Protein AF-A0A379TM44-F1 (afdb_monomer)

InterPro domains:
  IPR007450 Outer membrane protein assembly factor BamE domain [PF04355] (35-67)
  IPR026592 Outer membrane protein assembly factor BamE [MF_00925] (4-81)
  IPR026592 Outer membrane protein assembly factor BamE [PTHR37482] (1-67)
  IPR037873 BamE-like [G3DSA:3.30.1450.10] (34-70)

Structure (mmCIF, N/CA/C/O backbone):
data_AF-A0A379TM44-F1
#
_entry.id   AF-A0A379TM44-F1
#
loop_
_atom_site.group_PDB
_atom_site.id
_atom_site.type_symbol
_atom_site.label_atom_id
_atom_site.label_alt_id
_atom_site.label_comp_id
_atom_site.label_asym_id
_atom_site.label_entity_id
_atom_site.label_seq_id
_atom_site.pdbx_PDB_ins_code
_atom_site.Cartn_x
_atom_site.Cartn_y
_atom_site.Cartn_z
_atom_site.occupancy
_atom_site.B_iso_or_equiv
_atom_site.auth_seq_id
_atom_site.auth_comp_id
_atom_site.auth_asym_id
_atom_site.auth_atom_id
_atom_site.pdbx_PDB_model_num
ATOM 1 N N . MET A 1 1 ? 21.612 4.415 -63.571 1.00 60.25 1 MET A N 1
ATOM 2 C CA . MET A 1 1 ? 21.762 5.353 -62.429 1.00 60.25 1 MET A CA 1
ATOM 3 C C . MET A 1 1 ? 20.505 5.451 -61.558 1.00 60.25 1 MET A C 1
ATOM 5 O O . MET A 1 1 ? 20.646 5.399 -60.347 1.00 60.25 1 MET A O 1
ATOM 9 N N . ARG A 1 2 ? 19.292 5.517 -62.137 1.00 70.12 2 ARG A N 1
ATOM 10 C CA . ARG A 1 2 ? 18.015 5.696 -61.407 1.00 70.12 2 ARG A CA 1
ATOM 11 C C . ARG A 1 2 ? 17.609 4.548 -60.465 1.00 70.12 2 AR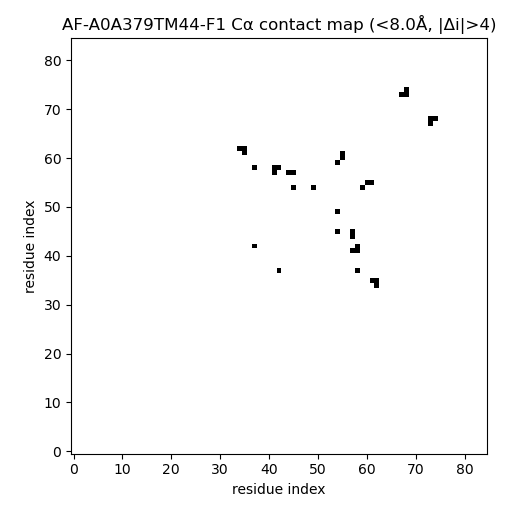G A C 1
ATOM 13 O O . ARG A 1 2 ? 17.046 4.801 -59.411 1.00 70.12 2 ARG A O 1
ATOM 20 N N . CYS A 1 3 ? 17.925 3.294 -60.791 1.00 64.38 3 CYS A N 1
ATOM 21 C CA . CYS A 1 3 ? 17.586 2.170 -59.906 1.00 64.38 3 CYS A CA 1
ATOM 22 C C . CYS A 1 3 ? 18.396 2.194 -58.600 1.00 64.38 3 CYS A C 1
ATOM 24 O O . CYS A 1 3 ? 17.826 1.995 -57.537 1.00 64.38 3 CYS A O 1
ATOM 26 N N . LYS A 1 4 ? 19.692 2.543 -58.657 1.00 66.88 4 LYS A N 1
ATOM 27 C CA . LYS A 1 4 ? 20.559 2.652 -57.467 1.00 66.88 4 LYS A CA 1
ATOM 28 C C . LYS A 1 4 ? 20.082 3.744 -56.500 1.00 66.88 4 LYS A C 1
ATOM 30 O O . LYS A 1 4 ? 20.123 3.544 -55.292 1.00 66.88 4 LYS A O 1
ATOM 35 N N . THR A 1 5 ? 19.597 4.872 -57.025 1.00 74.81 5 THR A N 1
ATOM 36 C CA . THR A 1 5 ? 19.049 5.968 -56.209 1.00 74.81 5 THR A CA 1
ATOM 37 C C . THR A 1 5 ? 17.707 5.608 -55.570 1.00 74.81 5 THR A C 1
ATOM 39 O O . THR A 1 5 ? 17.461 6.000 -54.436 1.00 74.81 5 THR A O 1
ATOM 42 N N . LEU A 1 6 ? 16.864 4.818 -56.249 1.00 78.31 6 LEU A N 1
ATOM 43 C CA . LEU A 1 6 ? 15.592 4.338 -55.690 1.00 78.31 6 LEU A CA 1
ATOM 44 C C . LEU A 1 6 ? 15.807 3.316 -54.566 1.00 78.31 6 LEU A C 1
ATOM 46 O O . LEU A 1 6 ? 15.145 3.393 -53.536 1.00 78.31 6 LEU A O 1
ATOM 50 N N . THR A 1 7 ? 16.772 2.404 -54.720 1.00 79.62 7 THR A N 1
ATOM 51 C CA . THR A 1 7 ? 17.123 1.440 -53.665 1.00 79.62 7 THR A CA 1
ATOM 52 C C . THR A 1 7 ? 17.699 2.139 -52.430 1.00 79.62 7 THR A C 1
ATOM 54 O O . THR A 1 7 ? 17.342 1.787 -51.309 1.00 79.62 7 THR A O 1
ATOM 57 N N . ALA A 1 8 ? 18.534 3.167 -52.620 1.00 83.50 8 ALA A N 1
ATOM 58 C CA . ALA A 1 8 ? 19.062 3.969 -51.517 1.00 83.50 8 ALA A CA 1
ATOM 59 C C . ALA A 1 8 ? 17.955 4.744 -50.779 1.00 83.50 8 ALA A C 1
ATOM 61 O O . ALA A 1 8 ? 17.924 4.745 -49.551 1.00 83.50 8 ALA A O 1
ATOM 62 N N . ALA A 1 9 ? 17.011 5.347 -51.508 1.00 83.94 9 ALA A N 1
ATOM 63 C CA . ALA A 1 9 ? 15.885 6.065 -50.910 1.00 83.94 9 ALA A CA 1
ATOM 64 C C . ALA A 1 9 ? 14.963 5.139 -50.094 1.00 83.94 9 ALA A C 1
ATOM 66 O O . ALA A 1 9 ? 14.554 5.492 -48.990 1.00 83.94 9 ALA A O 1
ATOM 67 N N . ALA A 1 10 ? 14.684 3.933 -50.599 1.00 83.44 10 ALA A N 1
ATOM 68 C CA . ALA A 1 10 ? 13.884 2.938 -49.885 1.00 83.44 10 ALA A CA 1
ATOM 69 C C . ALA A 1 10 ? 14.572 2.440 -48.600 1.00 83.44 10 ALA A C 1
ATOM 71 O O . ALA A 1 10 ? 13.916 2.278 -47.573 1.00 83.44 10 ALA A O 1
ATOM 72 N N 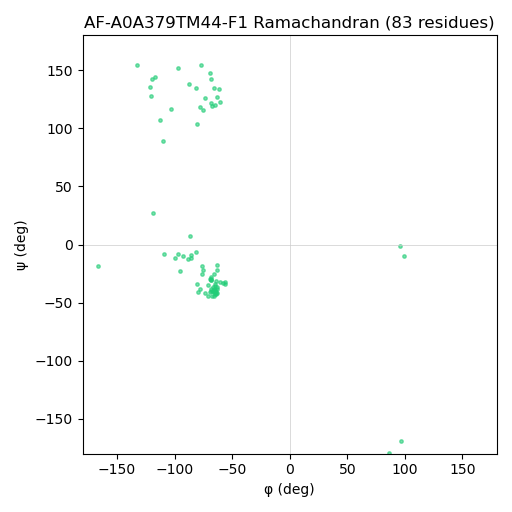. ALA A 1 11 ? 15.895 2.247 -48.630 1.00 82.62 11 ALA A N 1
ATOM 73 C CA . ALA A 1 11 ? 16.664 1.843 -47.454 1.00 82.62 11 ALA A CA 1
ATOM 74 C C . ALA A 1 11 ? 16.668 2.923 -46.356 1.00 82.62 11 ALA A C 1
ATOM 76 O O . ALA A 1 11 ? 16.503 2.606 -45.178 1.00 82.62 11 ALA A O 1
ATOM 77 N N . VAL A 1 12 ? 16.798 4.199 -46.738 1.00 83.06 12 VAL A N 1
ATOM 78 C CA . VAL A 1 12 ? 16.724 5.334 -45.802 1.00 83.06 12 VAL A CA 1
ATOM 79 C C . VAL A 1 12 ? 15.335 5.433 -45.167 1.00 83.06 12 VAL A C 1
ATOM 81 O O . VAL A 1 12 ? 15.226 5.622 -43.957 1.00 83.06 12 VAL A O 1
ATOM 84 N N . LEU A 1 13 ? 14.275 5.245 -45.955 1.00 79.75 13 LEU A N 1
ATOM 85 C CA . LEU A 1 13 ? 12.900 5.291 -45.460 1.00 79.75 13 LEU A CA 1
ATOM 86 C C . LEU A 1 13 ? 12.612 4.182 -44.434 1.00 79.75 13 LEU A C 1
ATOM 88 O O . LEU A 1 13 ? 12.006 4.452 -43.402 1.00 79.75 13 LEU A O 1
ATOM 92 N N . LEU A 1 14 ? 13.101 2.961 -44.675 1.00 77.56 14 LEU A N 1
ATOM 93 C CA . LEU A 1 14 ? 12.940 1.831 -43.752 1.00 77.56 14 LEU A CA 1
ATOM 94 C C . LEU A 1 14 ? 13.679 2.037 -42.422 1.00 77.56 14 LEU A C 1
ATOM 96 O O . LEU A 1 14 ? 13.142 1.688 -41.369 1.00 77.56 14 LEU A O 1
ATOM 100 N N . MET A 1 15 ? 14.879 2.630 -42.444 1.00 73.62 15 MET A N 1
ATOM 101 C CA . MET A 1 15 ? 15.610 2.952 -41.212 1.00 73.62 15 MET A CA 1
ATOM 102 C C . MET A 1 15 ? 14.905 4.024 -40.374 1.00 73.62 15 MET A C 1
ATOM 104 O O . MET A 1 15 ? 14.898 3.926 -39.150 1.00 73.62 15 MET A O 1
ATOM 108 N N . LEU A 1 16 ? 14.276 5.014 -41.016 1.00 72.69 16 LEU A N 1
ATOM 109 C CA . LEU A 1 16 ? 13.547 6.082 -40.324 1.00 72.69 16 LEU A CA 1
ATOM 110 C C . LEU A 1 16 ? 12.280 5.576 -39.615 1.00 72.69 16 LEU A C 1
ATOM 112 O O . LEU A 1 16 ? 11.887 6.141 -38.600 1.00 72.69 16 LEU A O 1
ATOM 116 N N . THR A 1 17 ? 11.656 4.503 -40.109 1.00 71.69 17 THR A N 1
ATOM 117 C CA . THR A 1 17 ? 10.425 3.938 -39.524 1.00 71.69 17 THR A CA 1
ATOM 118 C C . THR A 1 17 ? 10.661 2.819 -38.504 1.00 71.69 17 THR A C 1
ATOM 120 O O . THR A 1 17 ? 9.722 2.408 -37.829 1.00 71.69 17 THR A O 1
ATOM 123 N N . ALA A 1 18 ? 11.890 2.307 -38.372 1.00 68.56 18 ALA A N 1
ATOM 124 C CA . ALA A 1 18 ? 12.203 1.177 -37.487 1.00 68.56 18 ALA A CA 1
ATOM 125 C C . ALA A 1 18 ? 12.406 1.563 -36.004 1.00 68.56 18 ALA A C 1
ATOM 127 O O . ALA A 1 18 ? 12.553 0.686 -35.152 1.00 68.56 18 ALA A O 1
ATOM 128 N N . GLY A 1 19 ? 12.418 2.856 -35.673 1.00 63.22 19 GLY A N 1
ATOM 129 C CA . GLY A 1 19 ? 12.643 3.349 -34.315 1.00 63.22 19 GLY A CA 1
ATOM 130 C C . GLY A 1 19 ? 11.387 3.953 -33.704 1.00 63.22 19 GLY A C 1
ATOM 131 O O . GLY A 1 19 ? 11.190 5.150 -33.834 1.00 63.22 19 GLY A O 1
ATOM 132 N N . CYS A 1 20 ? 10.555 3.151 -33.033 1.00 64.50 20 CYS A N 1
ATOM 133 C CA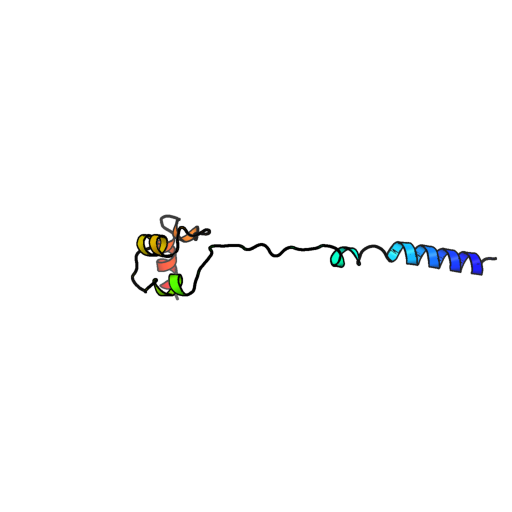 . CYS A 1 20 ? 9.629 3.661 -32.002 1.00 64.50 20 CYS A CA 1
ATOM 134 C C . CYS A 1 20 ? 8.995 2.566 -31.125 1.00 64.50 20 CYS A C 1
ATOM 136 O O . CYS A 1 20 ? 8.539 2.870 -30.031 1.00 64.50 20 CYS A O 1
ATOM 138 N N . SER A 1 21 ? 8.990 1.294 -31.543 1.00 60.78 21 SER A N 1
ATOM 139 C CA . SER A 1 21 ? 8.289 0.227 -30.797 1.00 60.78 21 SER A CA 1
ATOM 140 C C . SER A 1 21 ? 9.170 -0.614 -29.862 1.00 60.78 21 SER A C 1
ATOM 142 O O . SER A 1 21 ? 8.656 -1.420 -29.095 1.00 60.78 21 SER A O 1
ATOM 144 N N . THR A 1 22 ? 10.497 -0.464 -29.891 1.00 59.75 22 THR A N 1
ATOM 145 C CA . THR A 1 22 ? 11.416 -1.251 -29.039 1.00 59.75 22 THR A CA 1
ATOM 146 C C . THR A 1 22 ? 11.682 -0.621 -27.671 1.00 59.75 22 THR A C 1
ATOM 148 O O . THR A 1 22 ? 12.197 -1.297 -26.781 1.00 59.75 22 THR A O 1
ATOM 151 N N . LEU A 1 23 ? 11.301 0.645 -27.473 1.00 59.44 23 LEU A N 1
ATOM 152 C CA . LEU A 1 23 ? 11.538 1.381 -26.228 1.00 59.44 23 LEU A CA 1
ATOM 153 C C . LEU A 1 23 ? 10.693 0.858 -25.061 1.00 59.44 23 LEU A C 1
ATOM 155 O O . LEU A 1 23 ? 11.156 0.874 -23.926 1.00 59.44 23 LEU A O 1
ATOM 159 N N . GLU A 1 24 ? 9.503 0.314 -25.325 1.00 59.31 24 GLU A N 1
ATOM 160 C CA . GLU A 1 24 ? 8.628 -0.227 -24.275 1.00 59.31 24 GLU A CA 1
ATOM 161 C C . GLU A 1 24 ? 9.230 -1.460 -23.582 1.00 59.31 24 GLU A C 1
ATOM 163 O O . GLU A 1 24 ? 8.948 -1.715 -22.414 1.00 59.31 24 GLU A O 1
ATOM 168 N N . ARG A 1 25 ? 10.113 -2.203 -24.267 1.00 61.44 25 ARG A N 1
ATOM 169 C CA . ARG A 1 25 ? 10.711 -3.447 -23.754 1.00 61.44 25 ARG A CA 1
ATOM 170 C C . ARG A 1 25 ? 11.966 -3.229 -22.900 1.00 61.44 25 ARG A C 1
ATOM 172 O O . ARG A 1 25 ? 12.448 -4.178 -22.291 1.00 61.44 25 ARG A O 1
ATOM 179 N N . VAL A 1 26 ? 12.496 -2.003 -22.861 1.00 67.56 26 VAL A N 1
ATOM 180 C CA . VAL A 1 26 ? 13.713 -1.634 -22.108 1.00 67.56 26 VAL A CA 1
ATOM 181 C C . VAL A 1 26 ? 13.377 -0.966 -20.768 1.00 67.56 26 VAL A C 1
ATOM 183 O O . VAL A 1 26 ? 14.243 -0.811 -19.908 1.00 67.56 26 VAL A O 1
ATOM 186 N N . VAL A 1 27 ? 12.115 -0.591 -20.542 1.00 78.00 27 VAL A N 1
ATOM 187 C CA . VAL A 1 27 ? 11.713 0.082 -19.303 1.00 78.00 27 VAL A CA 1
ATOM 188 C C . VAL A 1 27 ? 11.521 -0.941 -18.186 1.00 78.00 27 VAL A C 1
ATOM 190 O O . VAL A 1 27 ? 10.501 -1.624 -18.115 1.00 78.00 27 VAL A O 1
ATOM 193 N N . TYR A 1 28 ? 12.492 -1.009 -17.277 1.00 80.25 28 TYR A N 1
ATOM 194 C CA . TYR A 1 28 ? 12.348 -1.737 -16.020 1.00 80.25 28 TYR A CA 1
ATOM 195 C C . TYR A 1 28 ? 11.240 -1.109 -15.167 1.00 80.25 28 TYR A C 1
ATOM 197 O O . TYR A 1 28 ? 11.248 0.094 -14.890 1.00 80.25 28 TYR A O 1
ATOM 205 N N . ARG A 1 29 ? 10.284 -1.934 -14.741 1.00 80.69 29 ARG A N 1
ATOM 206 C CA . ARG A 1 29 ? 9.248 -1.560 -13.779 1.00 80.69 29 ARG A CA 1
ATOM 207 C C . ARG A 1 29 ? 9.491 -2.360 -12.499 1.00 80.69 29 ARG A C 1
ATOM 209 O O . ARG A 1 29 ? 9.274 -3.566 -12.527 1.00 80.69 29 ARG A O 1
ATOM 216 N N . PRO A 1 30 ? 9.980 -1.733 -11.414 1.00 82.19 30 PRO A N 1
ATOM 217 C CA . PRO A 1 30 ? 10.082 -2.413 -10.132 1.00 82.19 30 PRO A CA 1
ATOM 218 C C . PRO A 1 30 ? 8.686 -2.686 -9.569 1.00 82.19 30 PRO A C 1
ATOM 220 O O . PRO A 1 30 ? 7.799 -1.834 -9.668 1.00 82.19 30 PRO A O 1
ATOM 223 N N . ASP A 1 31 ? 8.519 -3.839 -8.930 1.00 87.31 31 ASP A N 1
ATOM 224 C CA . ASP A 1 31 ? 7.327 -4.129 -8.140 1.00 87.31 31 ASP A CA 1
ATOM 225 C C . ASP A 1 31 ? 7.302 -3.221 -6.902 1.00 87.31 31 ASP A C 1
ATOM 227 O 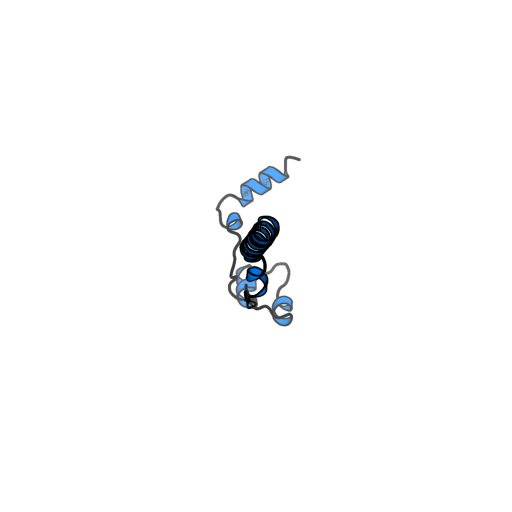O . ASP A 1 31 ? 8.210 -3.242 -6.067 1.00 87.31 31 ASP A O 1
ATOM 231 N N . ILE A 1 32 ? 6.264 -2.388 -6.792 1.00 87.94 32 ILE A N 1
ATOM 232 C CA . ILE A 1 32 ? 6.036 -1.520 -5.634 1.00 87.94 32 ILE A CA 1
ATOM 233 C C . ILE A 1 32 ? 4.934 -2.141 -4.784 1.00 87.94 32 ILE A C 1
ATOM 235 O O . ILE A 1 32 ? 3.784 -2.229 -5.210 1.00 87.94 32 ILE A O 1
ATOM 239 N N . ASN A 1 33 ? 5.278 -2.530 -3.558 1.00 89.19 33 ASN A N 1
ATOM 240 C CA . ASN A 1 33 ? 4.298 -3.014 -2.592 1.00 89.19 33 ASN A CA 1
ATOM 241 C C . ASN A 1 33 ? 3.381 -1.858 -2.166 1.00 89.19 33 ASN A C 1
ATOM 243 O O . ASN A 1 33 ? 3.854 -0.842 -1.655 1.00 89.19 33 ASN A O 1
ATOM 247 N N . GLN A 1 34 ? 2.074 -2.014 -2.376 1.00 87.56 34 GLN A N 1
ATOM 248 C CA . GLN A 1 34 ? 1.055 -1.026 -2.024 1.00 87.56 34 GLN A CA 1
ATOM 249 C C . GLN A 1 34 ? 0.099 -1.598 -0.980 1.00 87.56 34 GLN A C 1
ATOM 251 O O . GLN A 1 34 ? -0.261 -2.772 -1.028 1.00 87.56 34 GLN A O 1
ATOM 256 N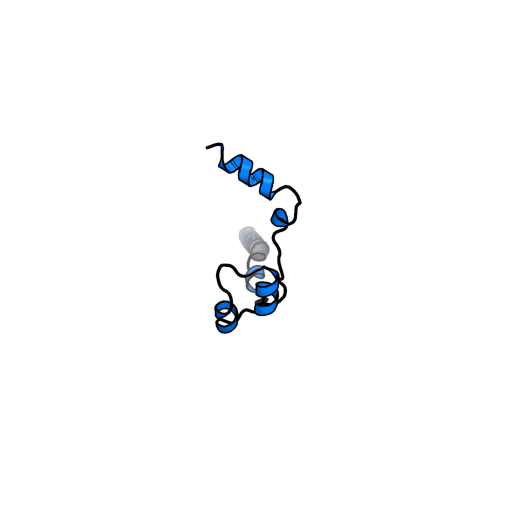 N . GLY A 1 35 ? -0.354 -0.746 -0.063 1.00 90.50 35 GLY A N 1
ATOM 257 C CA . GLY A 1 35 ? -1.322 -1.123 0.960 1.00 90.50 35 GLY A CA 1
ATOM 258 C C . GLY A 1 35 ? -0.700 -1.501 2.299 1.00 90.50 35 GLY A C 1
ATOM 259 O O . GLY A 1 35 ? 0.475 -1.254 2.570 1.00 90.50 35 GLY A O 1
ATOM 260 N N . ASN A 1 36 ? -1.543 -2.062 3.165 1.00 91.12 36 ASN A N 1
ATOM 261 C CA . ASN A 1 36 ? -1.153 -2.471 4.506 1.00 91.12 36 ASN A CA 1
ATOM 262 C C . ASN A 1 36 ? -0.602 -3.898 4.486 1.00 91.12 36 ASN A C 1
ATOM 264 O O . ASN A 1 36 ? -1.175 -4.780 3.845 1.00 91.12 36 ASN A O 1
ATOM 268 N N . TYR A 1 37 ? 0.480 -4.135 5.220 1.00 91.19 37 TYR A N 1
ATOM 269 C CA . TYR A 1 37 ? 1.042 -5.472 5.349 1.00 91.19 37 TYR A CA 1
ATOM 270 C C . TYR A 1 37 ? 0.171 -6.302 6.296 1.00 91.19 37 TYR A C 1
ATOM 272 O O . TYR A 1 37 ? 0.041 -5.965 7.471 1.00 91.19 37 TYR A O 1
ATOM 280 N N . LEU A 1 38 ? -0.448 -7.366 5.784 1.00 91.94 38 LEU A N 1
ATOM 281 C CA . LEU A 1 38 ? -1.341 -8.230 6.554 1.00 91.94 38 LEU A CA 1
ATOM 282 C C . LEU A 1 38 ? -0.813 -9.659 6.551 1.00 91.94 38 LEU A C 1
ATOM 284 O O . LEU A 1 38 ? -0.560 -10.237 5.495 1.00 91.94 38 LEU A O 1
ATOM 288 N N . THR A 1 39 ? -0.688 -10.241 7.741 1.00 91.81 39 THR A N 1
ATOM 289 C CA . THR A 1 39 ? -0.348 -11.657 7.894 1.00 91.81 39 THR A CA 1
ATOM 290 C C . THR A 1 39 ? -1.615 -12.493 8.117 1.00 91.81 39 THR A C 1
ATOM 292 O O . THR A 1 39 ? -2.588 -11.992 8.694 1.00 91.81 39 THR A O 1
ATOM 295 N N . PRO A 1 40 ? -1.636 -13.785 7.731 1.00 91.25 40 PRO A N 1
ATOM 296 C CA . PRO A 1 40 ? -2.783 -14.661 7.990 1.00 91.25 40 PRO A CA 1
ATOM 297 C C . PRO A 1 40 ? -3.155 -14.743 9.477 1.00 91.25 40 PRO A C 1
ATOM 299 O O . PRO A 1 40 ? -4.328 -14.845 9.830 1.00 91.25 40 PRO A O 1
ATOM 302 N N . THR A 1 41 ? -2.157 -14.644 10.358 1.00 90.25 41 THR A N 1
ATOM 303 C CA . THR A 1 41 ? -2.340 -14.629 11.812 1.00 90.25 41 THR A CA 1
ATOM 304 C C . THR A 1 41 ? -3.036 -13.373 12.318 1.00 90.25 41 THR A C 1
ATOM 306 O O . THR A 1 41 ? -3.748 -13.448 13.316 1.00 90.25 41 THR A O 1
ATOM 309 N N . ASP A 1 42 ? -2.861 -12.232 11.650 1.00 89.31 42 ASP A N 1
ATOM 310 C CA . ASP A 1 42 ? -3.517 -10.982 12.038 1.00 89.31 42 ASP A CA 1
ATOM 311 C C . ASP A 1 42 ? -4.965 -10.944 11.556 1.00 89.31 42 ASP A C 1
ATOM 313 O O . ASP A 1 42 ? -5.862 -10.586 12.318 1.00 89.31 42 ASP A O 1
ATOM 317 N N . VAL A 1 43 ? -5.222 -11.420 10.335 1.00 90.12 43 VAL A N 1
ATOM 318 C CA . VAL A 1 43 ? -6.584 -11.528 9.789 1.00 90.12 43 VAL A CA 1
ATOM 319 C C . VAL A 1 43 ? -7.434 -12.505 10.610 1.00 90.12 43 VAL A C 1
ATOM 321 O O . VAL A 1 43 ? -8.603 -12.229 10.869 1.00 90.12 43 VAL A O 1
ATOM 324 N N . ALA A 1 44 ? -6.840 -13.594 11.112 1.00 92.62 44 ALA A N 1
ATOM 325 C CA . ALA A 1 44 ? -7.522 -14.563 11.975 1.00 92.62 44 ALA A CA 1
ATOM 326 C C . ALA A 1 44 ? -7.997 -13.985 13.324 1.00 92.62 44 ALA A C 1
ATOM 328 O O . ALA A 1 44 ? -8.851 -14.580 13.988 1.00 92.62 44 ALA A O 1
ATOM 329 N N . LYS A 1 45 ? -7.464 -12.831 13.749 1.00 90.31 45 LYS A N 1
ATOM 330 C CA . LYS A 1 45 ? -7.906 -12.148 14.974 1.00 90.31 45 LYS A CA 1
ATOM 331 C C . LYS A 1 45 ? -9.241 -11.434 14.774 1.00 90.31 45 LYS A C 1
ATOM 333 O O . LYS A 1 45 ? -9.959 -11.243 15.752 1.00 90.31 45 LYS A O 1
ATOM 338 N N . VAL A 1 46 ? -9.587 -11.051 13.544 1.00 92.31 46 VAL A N 1
ATOM 339 C CA . VAL A 1 46 ? -10.798 -10.278 13.250 1.00 92.31 46 VAL A CA 1
ATOM 340 C C . VAL A 1 46 ? -12.022 -11.189 13.184 1.00 92.31 46 VAL A C 1
ATOM 342 O O . VAL A 1 46 ? -11.997 -12.255 12.574 1.00 92.31 46 VAL A O 1
ATOM 345 N 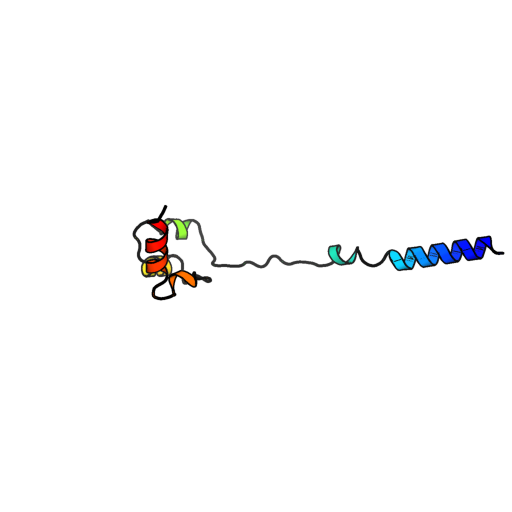N . ARG A 1 47 ? -13.119 -10.763 13.820 1.00 93.06 47 ARG A N 1
ATOM 346 C CA . ARG A 1 47 ? -14.396 -11.489 13.856 1.00 93.06 47 ARG A CA 1
ATOM 347 C C . ARG A 1 47 ? -15.560 -10.558 13.536 1.00 93.06 47 ARG A C 1
ATOM 349 O O . ARG A 1 47 ? -15.492 -9.353 13.780 1.00 93.06 47 ARG A O 1
ATOM 356 N N . VAL A 1 48 ? -16.647 -11.128 13.020 1.00 92.56 48 VAL A N 1
ATOM 357 C CA . VAL A 1 48 ? -17.897 -10.390 12.785 1.00 92.56 48 VAL A CA 1
ATOM 358 C C . VAL A 1 48 ? -18.431 -9.858 14.120 1.00 92.56 48 VAL A C 1
ATOM 360 O O . VAL A 1 48 ? -18.456 -10.584 15.111 1.00 92.56 48 VAL A O 1
ATOM 363 N N . GLY A 1 49 ? -18.833 -8.584 14.143 1.00 92.38 49 GLY A N 1
ATOM 364 C CA . GLY A 1 49 ? -19.321 -7.893 15.345 1.00 92.38 49 GLY A CA 1
ATOM 365 C C . GLY A 1 49 ? -18.268 -7.072 16.101 1.00 92.38 49 GLY A C 1
ATOM 366 O O . GLY A 1 49 ? -18.611 -6.428 17.089 1.00 92.38 49 GLY A O 1
ATOM 367 N N . MET A 1 50 ? -17.009 -7.050 15.651 1.00 94.19 50 MET A N 1
ATOM 368 C CA . MET A 1 50 ? -15.989 -6.144 16.196 1.00 94.19 50 MET A CA 1
ATOM 369 C C . MET A 1 50 ? -16.260 -4.679 15.829 1.00 94.19 50 MET A C 1
ATOM 371 O O . MET A 1 50 ? -16.758 -4.375 14.744 1.00 94.19 50 MET A O 1
ATOM 375 N N . THR A 1 51 ? -15.885 -3.752 16.714 1.00 93.44 51 THR A N 1
ATOM 376 C CA . THR A 1 51 ? -15.954 -2.311 16.424 1.00 93.44 51 THR A CA 1
ATOM 377 C C . THR A 1 51 ? -14.794 -1.876 15.524 1.00 93.44 51 THR A C 1
ATOM 379 O O . THR A 1 51 ? -13.720 -2.478 15.546 1.00 93.44 51 THR A O 1
ATOM 382 N N . GLN A 1 52 ? -14.958 -0.787 14.759 1.00 89.56 52 GLN A N 1
ATOM 383 C CA . GLN A 1 52 ? -13.877 -0.274 13.897 1.00 89.56 52 GLN A CA 1
ATOM 384 C C . GLN A 1 52 ? -12.585 0.020 14.677 1.00 89.56 52 GLN A C 1
ATOM 386 O O . GLN A 1 52 ? -11.493 -0.204 14.163 1.00 89.56 52 GLN A O 1
ATOM 391 N N . GLN A 1 53 ? -12.697 0.470 15.932 1.00 91.19 53 GLN A N 1
ATOM 392 C CA . GLN A 1 53 ? -11.540 0.715 16.797 1.00 91.19 53 GLN A CA 1
ATOM 393 C C . GLN A 1 53 ? -10.805 -0.581 17.162 1.00 91.19 53 GLN A C 1
ATOM 395 O O . GLN A 1 53 ? -9.578 -0.608 17.161 1.00 91.19 53 GLN A O 1
ATOM 400 N N . GLN A 1 54 ? -11.539 -1.662 17.434 1.00 91.62 54 GLN A N 1
ATOM 401 C CA . GLN A 1 54 ? -10.952 -2.973 17.725 1.00 91.62 54 GLN A CA 1
ATOM 402 C C . GLN A 1 54 ? -10.247 -3.557 16.498 1.00 91.62 54 GLN A C 1
ATOM 404 O O . GLN A 1 54 ? -9.156 -4.109 16.617 1.00 91.62 54 GLN A O 1
ATOM 409 N N . VAL A 1 55 ? -10.835 -3.386 15.311 1.00 92.81 55 VAL A N 1
ATOM 410 C CA . VAL A 1 55 ? -10.218 -3.820 14.050 1.00 92.81 55 VAL A CA 1
ATOM 411 C C . VAL A 1 55 ? -8.945 -3.020 13.763 1.00 92.81 55 VAL A C 1
ATOM 413 O O . VAL A 1 55 ? -7.921 -3.616 13.437 1.00 92.81 55 VAL A O 1
ATOM 416 N N . ALA A 1 56 ? -8.969 -1.697 13.954 1.00 91.50 56 ALA A N 1
ATOM 417 C CA . ALA A 1 56 ? -7.788 -0.848 13.789 1.00 91.50 56 ALA A CA 1
ATOM 418 C C . ALA A 1 56 ? -6.678 -1.168 14.806 1.00 91.50 56 ALA A C 1
ATOM 420 O O . ALA A 1 56 ? -5.499 -1.058 14.488 1.00 91.50 56 ALA A O 1
ATOM 421 N N . TYR A 1 57 ? -7.032 -1.609 16.015 1.00 91.56 57 TYR A N 1
ATOM 422 C CA . TYR A 1 57 ? -6.053 -2.085 16.994 1.00 91.56 57 TYR A CA 1
ATOM 423 C C . TYR A 1 57 ? -5.400 -3.410 16.567 1.00 91.56 57 TYR A C 1
ATOM 425 O O . TYR A 1 57 ? -4.204 -3.601 16.765 1.00 91.56 57 TYR A O 1
ATOM 433 N N . ALA A 1 58 ? -6.171 -4.321 15.968 1.00 90.62 58 ALA A N 1
ATOM 434 C CA . ALA A 1 58 ? -5.675 -5.629 15.547 1.00 90.62 58 ALA A CA 1
ATOM 435 C C . ALA A 1 58 ? -4.856 -5.589 14.245 1.00 90.62 58 ALA A C 1
ATOM 437 O O . ALA A 1 58 ? -3.877 -6.323 14.128 1.00 90.62 58 ALA A O 1
ATOM 438 N N . LEU A 1 59 ? -5.265 -4.766 13.272 1.00 91.44 59 LEU A N 1
ATOM 439 C CA . LEU A 1 59 ? -4.683 -4.722 11.921 1.00 91.44 59 LEU A CA 1
ATOM 440 C C . LEU A 1 59 ? -3.857 -3.456 11.633 1.00 91.44 59 LEU A C 1
ATOM 442 O O . LEU A 1 59 ? -3.203 -3.376 10.592 1.00 91.44 59 LEU A O 1
ATOM 446 N N . GLY A 1 60 ? -3.879 -2.472 12.533 1.00 89.75 60 GLY A N 1
ATOM 447 C CA . GLY A 1 60 ? -3.299 -1.149 12.316 1.00 89.75 60 GLY A CA 1
ATOM 448 C C . GLY A 1 60 ? -4.254 -0.174 11.619 1.00 89.75 60 GLY A C 1
ATOM 449 O O . GLY A 1 60 ? -5.409 -0.483 11.311 1.00 89.75 60 GLY A O 1
ATOM 450 N N . THR A 1 61 ? -3.767 1.044 11.378 1.00 90.31 61 THR A N 1
ATOM 451 C CA . THR A 1 61 ? -4.544 2.089 10.703 1.00 90.31 61 THR A CA 1
ATOM 452 C C . THR A 1 61 ? -4.661 1.772 9.209 1.00 90.31 61 THR A C 1
ATOM 454 O O . THR A 1 61 ? -3.636 1.607 8.548 1.00 90.31 61 THR A O 1
ATOM 457 N N . PRO A 1 62 ? -5.877 1.720 8.640 1.00 90.56 62 PRO A N 1
ATOM 458 C CA . PRO A 1 62 ? -6.044 1.444 7.221 1.00 90.56 62 PRO A CA 1
ATOM 459 C C . PRO A 1 62 ? -5.468 2.582 6.367 1.00 90.56 62 PRO A C 1
ATOM 461 O O . PRO A 1 62 ? -5.735 3.756 6.621 1.00 90.56 62 PRO A O 1
ATOM 464 N N . MET A 1 63 ? -4.711 2.228 5.323 1.00 89.56 63 MET A N 1
ATOM 465 C CA . MET A 1 63 ? -4.143 3.193 4.368 1.00 89.56 63 MET A CA 1
ATOM 466 C C . MET A 1 63 ? -5.230 3.929 3.570 1.00 89.56 63 MET A C 1
ATOM 468 O O . MET A 1 63 ? -5.082 5.108 3.259 1.00 89.56 63 MET A O 1
ATOM 472 N N . MET A 1 64 ? -6.321 3.241 3.233 1.00 87.44 64 MET A N 1
ATOM 473 C CA . MET A 1 64 ? -7.460 3.810 2.519 1.00 87.44 64 MET A CA 1
ATOM 474 C C . MET A 1 64 ? -8.715 3.653 3.364 1.00 87.44 64 MET A C 1
ATOM 476 O O . MET A 1 64 ? -8.974 2.593 3.930 1.00 87.44 64 MET A O 1
ATOM 480 N N . THR A 1 65 ? -9.500 4.720 3.432 1.00 85.62 65 THR A N 1
ATOM 481 C CA . THR A 1 65 ? -10.840 4.699 4.013 1.00 85.62 65 THR A CA 1
ATOM 482 C C . THR A 1 65 ? -11.834 5.105 2.943 1.00 85.62 65 THR A C 1
ATOM 484 O O . THR A 1 65 ? -11.538 5.957 2.104 1.00 85.62 65 THR A O 1
ATOM 487 N N . ASP A 1 66 ? -12.998 4.464 2.950 1.00 86.06 66 ASP A N 1
ATOM 488 C CA . ASP A 1 66 ? -14.069 4.843 2.046 1.00 86.06 66 ASP A CA 1
ATOM 489 C C . ASP A 1 66 ? -14.550 6.260 2.390 1.00 86.06 66 ASP A C 1
ATOM 491 O O . ASP A 1 66 ? -14.965 6.549 3.517 1.00 86.06 66 ASP A O 1
ATOM 495 N N . LEU A 1 67 ? -14.439 7.161 1.414 1.00 79.81 67 LEU A N 1
ATOM 496 C CA . LEU A 1 67 ? -14.805 8.568 1.579 1.00 79.81 67 LEU A CA 1
ATOM 497 C C . LEU A 1 67 ? -16.314 8.730 1.748 1.00 79.81 67 LEU A C 1
ATOM 499 O O . LEU A 1 67 ? -16.769 9.644 2.432 1.00 79.81 67 LEU A O 1
ATOM 503 N N . LEU A 1 68 ? -17.082 7.833 1.139 1.00 80.19 68 LEU A N 1
ATOM 504 C CA . LEU A 1 68 ? -18.524 7.922 1.024 1.00 80.19 68 LEU A CA 1
ATOM 505 C C . LEU A 1 68 ? -19.224 7.617 2.358 1.00 80.19 68 LEU A C 1
ATOM 507 O O . LEU A 1 68 ? -20.108 8.360 2.783 1.00 80.19 68 LEU A O 1
ATOM 511 N N . VAL A 1 69 ? -18.747 6.607 3.087 1.00 73.62 69 VAL A N 1
ATOM 512 C CA . VAL A 1 69 ? -19.166 6.263 4.456 1.00 73.62 69 VAL A CA 1
ATOM 513 C C . VAL A 1 69 ? -18.838 7.376 5.459 1.00 73.62 69 VAL A C 1
ATOM 515 O O . VAL A 1 69 ? -19.474 7.465 6.510 1.00 73.62 69 VAL A O 1
ATOM 518 N N . ARG A 1 70 ? -17.884 8.267 5.153 1.00 71.81 70 ARG A N 1
ATOM 519 C CA . ARG A 1 70 ? -17.532 9.389 6.034 1.00 71.81 70 ARG A CA 1
ATOM 520 C C . ARG A 1 70 ? -18.396 10.638 5.836 1.00 71.81 70 ARG A C 1
ATOM 522 O O . ARG A 1 70 ? -18.338 11.534 6.679 1.00 71.81 70 ARG A O 1
ATOM 529 N N . ILE A 1 71 ? -19.203 10.709 4.773 1.00 77.69 71 ILE A N 1
ATOM 530 C CA . ILE A 1 71 ? -20.095 11.850 4.539 1.00 77.69 71 ILE A CA 1
ATOM 531 C C . ILE A 1 71 ? -21.328 11.733 5.451 1.00 77.69 71 ILE A C 1
ATOM 533 O O . ILE A 1 71 ? -22.110 10.783 5.311 1.00 77.69 71 ILE A O 1
ATOM 537 N N . PRO A 1 72 ? -21.558 12.697 6.364 1.00 70.69 72 PRO A N 1
ATOM 538 C CA 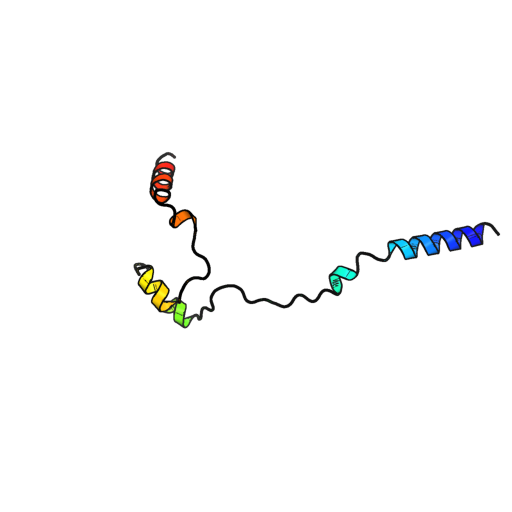. PRO A 1 72 ? -22.761 12.699 7.185 1.00 70.69 72 PRO A CA 1
ATOM 539 C C . PRO A 1 72 ? -24.007 12.791 6.291 1.00 70.69 72 PRO A C 1
ATOM 541 O O . PRO A 1 72 ? -24.145 13.714 5.493 1.00 70.69 72 PRO A O 1
ATOM 544 N N . GLY A 1 73 ? -24.909 11.812 6.419 1.00 69.31 73 GLY A N 1
ATOM 545 C CA . GLY A 1 73 ? -26.174 11.741 5.674 1.00 69.31 73 GLY A CA 1
ATOM 546 C C . GLY A 1 73 ? -26.182 10.821 4.445 1.00 69.31 73 GLY A C 1
ATOM 547 O O . GLY A 1 73 ? -27.262 10.530 3.933 1.00 69.31 73 GLY A O 1
ATOM 548 N N . PHE A 1 74 ? -25.034 10.294 3.998 1.00 66.50 74 PHE A N 1
ATOM 549 C CA . PHE A 1 74 ? -25.004 9.417 2.819 1.00 66.50 74 PHE A CA 1
ATOM 550 C C . PHE A 1 74 ? -25.634 8.035 3.078 1.00 66.50 74 PHE A C 1
ATOM 552 O O . PHE A 1 74 ? -26.472 7.584 2.298 1.00 66.50 74 PHE A O 1
ATOM 559 N N . MET A 1 75 ? -25.332 7.394 4.217 1.00 62.78 75 MET A N 1
ATOM 560 C CA . MET A 1 75 ? -25.970 6.119 4.605 1.00 62.78 75 MET A CA 1
ATOM 561 C C . MET A 1 75 ? -27.502 6.227 4.709 1.00 62.78 75 MET A C 1
ATOM 563 O O . MET A 1 75 ? -28.210 5.284 4.358 1.00 62.78 75 MET A O 1
ATOM 567 N N . SER A 1 76 ? -28.027 7.385 5.123 1.00 61.06 76 SER A N 1
ATOM 568 C CA . SER A 1 76 ? -29.474 7.641 5.180 1.00 61.06 76 SER A CA 1
ATOM 569 C C . SER A 1 76 ? -30.117 7.709 3.788 1.00 61.06 76 SER A C 1
ATOM 571 O O . SER A 1 76 ? -31.288 7.363 3.625 1.00 61.06 76 SER A O 1
ATOM 573 N N . SER A 1 77 ? -29.354 8.131 2.773 1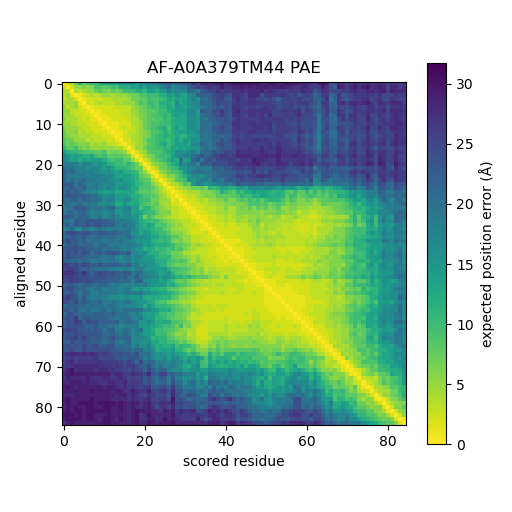.00 60.09 77 SER A N 1
ATOM 574 C CA . SER A 1 77 ? -29.817 8.219 1.385 1.00 60.09 77 SER A CA 1
ATOM 575 C C . SER A 1 77 ? -29.795 6.863 0.670 1.00 60.09 77 SER A C 1
ATOM 577 O O . SER A 1 77 ? -30.699 6.585 -0.115 1.00 60.09 77 SER A O 1
ATOM 579 N N . VAL A 1 78 ? -28.830 5.987 0.984 1.00 62.50 78 VAL A N 1
ATOM 580 C CA . VAL A 1 78 ? -28.769 4.618 0.431 1.00 62.50 78 VAL A CA 1
ATOM 581 C C . VAL A 1 78 ? -29.926 3.758 0.948 1.00 62.50 78 VAL A C 1
ATOM 583 O O . VAL A 1 78 ? -30.613 3.128 0.152 1.00 62.50 78 VAL A O 1
ATOM 586 N N . SER A 1 79 ? -30.233 3.824 2.249 1.00 57.66 79 SER A N 1
ATOM 587 C CA . SER A 1 79 ? -31.391 3.115 2.826 1.00 57.66 79 SER A CA 1
ATOM 588 C C . SER A 1 79 ? -32.730 3.562 2.208 1.00 57.66 79 SER A C 1
ATOM 590 O O . SER A 1 79 ? -33.641 2.761 2.020 1.00 57.66 79 SER A O 1
ATOM 592 N N . SER A 1 80 ? -32.834 4.834 1.800 1.00 57.16 80 SER A N 1
ATOM 593 C CA . SER A 1 80 ? -34.036 5.352 1.127 1.00 57.16 80 SER A CA 1
ATOM 594 C C . SER A 1 80 ? -34.164 4.933 -0.344 1.00 57.16 80 SER A C 1
ATOM 596 O O . SER A 1 80 ? -35.257 5.044 -0.899 1.00 57.16 80 SER A O 1
ATOM 598 N N . GLN A 1 81 ? -33.082 4.489 -0.990 1.00 61.03 81 GLN A N 1
ATOM 599 C CA . GLN A 1 81 ? -33.100 4.060 -2.395 1.00 61.03 81 GLN A CA 1
ATOM 600 C C . GLN A 1 81 ? -33.268 2.545 -2.561 1.00 61.03 81 GLN A C 1
ATOM 602 O O . GLN A 1 81 ? -33.799 2.126 -3.582 1.00 61.03 81 GLN A O 1
ATOM 607 N N . ASP A 1 82 ? -32.924 1.744 -1.549 1.00 53.72 82 ASP A N 1
ATOM 608 C CA . ASP A 1 82 ? -33.153 0.287 -1.548 1.00 53.72 82 ASP A CA 1
ATOM 609 C C . ASP A 1 82 ? -34.633 -0.085 -1.299 1.00 53.72 82 ASP A C 1
ATOM 611 O O . ASP A 1 82 ? -35.110 -1.138 -1.698 1.00 53.72 82 ASP A O 1
ATOM 615 N N . MET A 1 83 ? -35.419 0.816 -0.698 1.00 49.88 83 MET A N 1
ATOM 616 C CA . MET A 1 83 ? -36.844 0.584 -0.409 1.00 49.88 83 MET A CA 1
ATOM 617 C C . MET A 1 83 ? -37.789 0.949 -1.572 1.00 49.88 83 MET A C 1
ATOM 619 O O . MET A 1 83 ? -39.008 0.974 -1.392 1.00 49.88 83 MET A O 1
ATOM 623 N N . ARG A 1 84 ? -37.256 1.295 -2.754 1.00 53.91 84 ARG A N 1
ATOM 624 C CA . ARG A 1 84 ? -38.057 1.738 -3.911 1.00 53.91 84 ARG A CA 1
ATOM 625 C C . ARG A 1 84 ? -37.930 0.836 -5.150 1.00 53.91 84 ARG A C 1
ATOM 627 O O . ARG A 1 84 ? -38.182 1.309 -6.259 1.00 53.91 84 ARG A O 1
ATOM 634 N N . THR A 1 85 ? -37.621 -0.444 -4.952 1.00 50.81 85 THR A N 1
ATOM 635 C CA . THR A 1 85 ? -37.700 -1.507 -5.974 1.00 50.81 85 THR A CA 1
ATOM 636 C C . THR A 1 85 ? -38.358 -2.757 -5.426 1.00 50.81 85 THR A C 1
ATOM 638 O O . THR A 1 85 ? -38.035 -3.122 -4.277 1.00 50.81 85 THR A O 1
#

Foldseek 3Di:
DVVVVVVVVVVVVVVVPPPDPCVVVPDDDDDDDDWFDDDPVLVVVDDPPDDPVVNCVSRNDGPDDDPQVVDPCNVVVVVVVVVPD

Solvent-accessible surface area (backbone atoms only — not comparable to full-atom values): 5776 Å² total; per-residue (Å²): 116,68,67,63,55,51,54,51,51,53,54,52,53,52,61,68,69,70,74,75,78,69,62,74,80,69,63,83,76,81,89,75,92,80,80,74,88,79,52,75,76,48,58,69,69,64,60,94,88,66,52,74,69,56,50,35,69,63,70,41,82,73,82,73,73,72,67,61,84,69,42,90,66,45,69,64,52,52,63,63,58,66,74,73,115

Secondary structure (DSSP, 8-state):
-HHHHHHHHHHHHHHHHSSSSSGGGT---PPPP-S----HHHHTT--TT--HHHHHHHH---S---TTTTSTTHHHHHHHHHTT-

Nearest PDB structures (foldseek):
  6v05-assembly1_E  TM=8.918E-01  e=7.517E-04  Escherichia coli K-12
  7nri-assembly1_E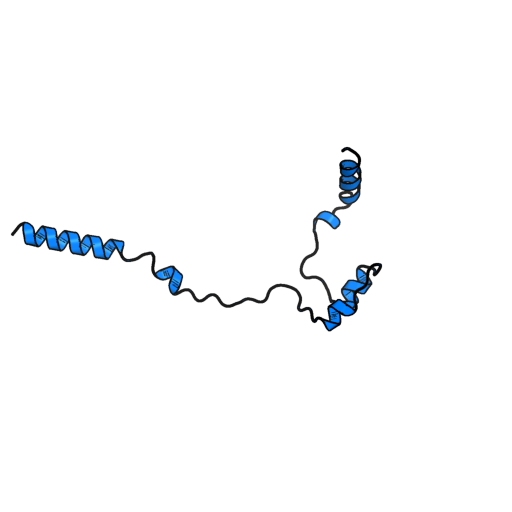  TM=8.894E-01  e=1.235E-03  Escherichia coli K-12
  7jrk-assembly1_B  TM=7.702E-01  e=3.224E-02  Pseudomonas aeruginosa
  8etg-assembly1_v  TM=2.599E-01  e=8.140E+00  Schizosaccharomyces pombe

Radius of gyration: 30.06 Å; Cα contacts (8 Å, |Δi|>4): 18; chains: 1; bounding box: 60×27×80 Å

Mean predicted aligned error: 14.58 Å

Sequence (85 aa):
MRCKTLTAAAAVLLMLTAGCSTLERVVYRPDINQGNYLTPTDVAKVRVGMTQQQVAYALGTPMMTDLLVRIPGFMSSVSSQDMRT

pLDDT: mean 78.26, std 12.93, range [49.88, 94.19]

Organism: NCBI:txid59203